Protein AF-A0A131YAH0-F1 (afdb_monomer)

Secondary structure (DSSP, 8-state):
-----------PPPPP-----------HHHHHHHHHHHHHHHHHH-GGGTTS-TT--HHHHHHHHHHHTTSEEEEEEE-TTS--EEEEEETT-BHHHHHHHHHHHHHHHHHHTT--PPP-HHHHHHHEEEEETTEE---TTSBTTTTT--TT-EEEEEEPPPP-

Mean predicted aligned error: 11.37 Å

Sequence (164 aa):
MAEDCEDVSSEVLQPVDLEEKTEKELSFHDAMAIADAKIHALISNDPLLSNLHPEVTVEELRSYLALEHGQAMSLRVLRADGDPYTVVVEQKATVLDLKKALQRHATLRMARKGVKRVVSWRYIWRTYWLSFEGQPLNQDRMLLRDAGIRNNSELCFIKRRRER

Foldseek 3Di:
DDDDDDDDDDDDDDDDPDPPPPPPPDDPVRVVVVVLVVQLCCLVVDPVNVPADSPHDPVVVVLVVCVVVVQKAWEWEQDPVRDTDTFIDGQQAFQLRVLVRVQVSVVVVCVVVVNPDDDPSVVQVVFWFKDFPNRTRPDRGHGCVNVVDGHHGYIYIDTDDDDD

Radius of gyration: 30.52 Å; Cα contacts (8 Å, |Δi|>4): 159; chains: 1; bounding box: 96×58×77 Å

pLDDT: mean 83.36, std 16.45, range [34.88, 96.12]

Structure (mmCIF, N/CA/C/O backbone):
data_AF-A0A131YAH0-F1
#
_entry.id   AF-A0A131YAH0-F1
#
loop_
_atom_site.group_PDB
_atom_site.id
_atom_site.type_symbol
_atom_site.label_atom_id
_atom_site.label_alt_id
_atom_site.label_comp_id
_atom_site.label_asym_id
_atom_site.label_entity_id
_atom_site.label_seq_id
_atom_site.pdbx_PDB_ins_code
_atom_site.Cartn_x
_atom_site.Cartn_y
_atom_site.Cartn_z
_atom_site.occupancy
_atom_site.B_iso_or_equiv
_atom_site.auth_seq_id
_atom_site.auth_comp_id
_atom_site.auth_asym_id
_atom_site.auth_atom_id
_atom_site.pdbx_PDB_model_num
ATOM 1 N N . MET A 1 1 ? 78.992 -43.430 -45.225 1.00 34.88 1 MET A N 1
ATOM 2 C CA . MET A 1 1 ? 79.497 -42.044 -45.196 1.00 34.88 1 MET A CA 1
ATOM 3 C C . MET A 1 1 ? 78.407 -41.183 -45.807 1.00 34.88 1 MET A C 1
ATOM 5 O O . MET A 1 1 ? 78.106 -41.412 -46.967 1.00 34.88 1 MET A O 1
ATOM 9 N N . ALA A 1 2 ? 77.646 -40.523 -44.924 1.00 39.81 2 ALA A N 1
ATOM 10 C CA . ALA A 1 2 ? 77.329 -39.082 -44.931 1.00 39.81 2 ALA A CA 1
ATOM 11 C C . ALA A 1 2 ? 76.269 -38.729 -45.995 1.00 39.81 2 ALA A C 1
ATOM 13 O O . ALA A 1 2 ? 76.521 -38.888 -47.181 1.00 39.81 2 ALA A O 1
ATOM 14 N N . GLU A 1 3 ? 74.996 -38.636 -45.596 1.00 39.94 3 GLU A N 1
ATOM 15 C CA . GLU A 1 3 ? 74.324 -37.398 -45.140 1.00 39.94 3 GLU A CA 1
ATOM 16 C C . GLU A 1 3 ? 74.192 -36.386 -46.279 1.00 39.94 3 GLU A C 1
ATOM 18 O O . GLU A 1 3 ? 75.195 -35.851 -46.718 1.00 39.94 3 GLU A O 1
ATOM 23 N N . ASP A 1 4 ? 72.956 -36.141 -46.719 1.00 41.84 4 ASP A N 1
ATOM 24 C CA . ASP A 1 4 ? 72.444 -34.774 -46.817 1.00 41.84 4 ASP A CA 1
ATOM 25 C C . ASP A 1 4 ? 70.913 -34.787 -46.690 1.00 41.84 4 ASP A C 1
ATOM 27 O O . ASP A 1 4 ? 70.192 -35.561 -47.326 1.00 41.84 4 ASP A O 1
ATOM 31 N N . CYS A 1 5 ? 70.481 -33.972 -45.737 1.00 43.62 5 CYS A N 1
ATOM 32 C CA . CYS A 1 5 ? 69.135 -33.697 -45.270 1.00 43.62 5 CYS A CA 1
ATOM 33 C C . CYS A 1 5 ? 68.713 -32.320 -45.824 1.00 43.62 5 CYS A C 1
ATOM 35 O O . CYS A 1 5 ? 69.563 -31.577 -46.303 1.00 43.62 5 CYS A O 1
ATOM 37 N N . GLU A 1 6 ? 67.431 -31.976 -45.650 1.00 44.22 6 GLU A N 1
ATOM 38 C CA . GLU A 1 6 ? 66.781 -30.679 -45.953 1.00 44.22 6 GLU A CA 1
ATOM 39 C C . GLU A 1 6 ? 66.321 -30.537 -47.425 1.00 44.22 6 GLU A C 1
ATOM 41 O O . GLU A 1 6 ? 67.022 -30.884 -48.364 1.00 44.22 6 GLU A O 1
ATOM 46 N N . ASP A 1 7 ? 65.080 -30.146 -47.725 1.00 42.03 7 ASP A N 1
ATOM 47 C CA . ASP A 1 7 ? 64.412 -28.964 -47.187 1.00 42.03 7 ASP A CA 1
ATOM 48 C C . ASP A 1 7 ? 62.886 -29.133 -47.029 1.00 42.03 7 ASP A C 1
ATOM 50 O O . ASP A 1 7 ? 62.195 -29.814 -47.793 1.00 42.03 7 ASP A O 1
ATOM 54 N N . VAL A 1 8 ? 62.390 -28.471 -45.990 1.00 47.69 8 VAL A N 1
ATOM 55 C CA . VAL A 1 8 ? 61.000 -28.316 -45.575 1.00 47.69 8 VAL A CA 1
ATOM 56 C C . VAL A 1 8 ? 60.349 -27.230 -46.426 1.00 47.69 8 VAL A C 1
ATOM 58 O O . VAL A 1 8 ? 60.884 -26.141 -46.592 1.00 47.69 8 VAL A O 1
ATOM 61 N N . SER A 1 9 ? 59.111 -27.444 -46.860 1.00 45.34 9 SER A N 1
ATOM 62 C CA . SER A 1 9 ? 58.203 -26.321 -47.101 1.00 45.34 9 SER A CA 1
ATOM 63 C C . SER A 1 9 ? 56.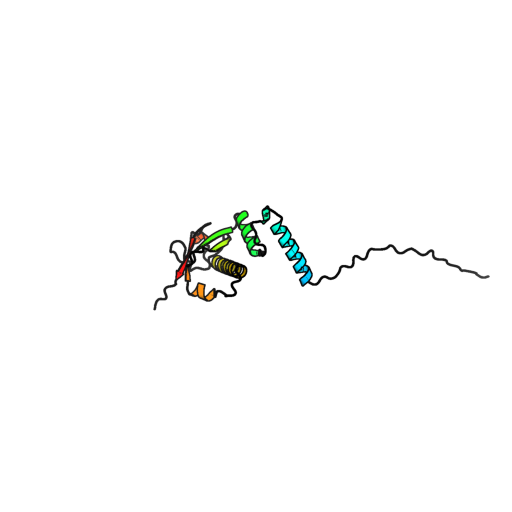801 -26.685 -46.640 1.00 45.34 9 SER A C 1
ATOM 65 O O . SER A 1 9 ? 56.031 -27.365 -47.308 1.00 45.34 9 SER A O 1
ATOM 67 N N . SER A 1 10 ? 56.554 -26.238 -45.412 1.00 45.19 10 SER A N 1
ATOM 68 C CA . SER A 1 10 ? 55.286 -26.143 -44.702 1.00 45.19 10 SER A CA 1
ATOM 69 C C . SER A 1 10 ? 54.233 -25.422 -45.547 1.00 45.19 10 SER A C 1
ATOM 71 O O . SER A 1 10 ? 54.328 -24.212 -45.758 1.00 45.19 10 SER A O 1
ATOM 73 N N . GLU A 1 11 ? 53.194 -26.138 -45.968 1.00 48.38 11 GLU A N 1
ATOM 74 C CA . GLU A 1 11 ? 51.996 -25.538 -46.551 1.00 48.38 11 GLU A CA 1
ATOM 75 C C . GLU A 1 11 ? 51.175 -24.866 -45.437 1.00 48.38 11 GLU A C 1
ATOM 77 O O . GLU A 1 11 ? 50.735 -25.490 -44.470 1.00 48.38 11 GLU A O 1
ATOM 82 N N . VAL A 1 12 ? 51.068 -23.545 -45.546 1.00 48.19 12 VAL A N 1
ATOM 83 C CA . VAL A 1 12 ? 50.480 -22.629 -44.568 1.00 48.19 12 VAL A CA 1
ATOM 84 C C . VAL A 1 12 ? 48.967 -22.855 -44.470 1.00 48.19 12 VAL A C 1
ATOM 86 O O . VAL A 1 12 ? 48.230 -22.634 -45.428 1.00 48.19 12 VAL A O 1
ATOM 89 N N . LEU A 1 13 ? 48.499 -23.256 -43.285 1.00 46.69 13 LEU A N 1
ATOM 90 C CA . LEU A 1 13 ? 47.082 -23.282 -42.915 1.00 46.69 13 LEU A CA 1
ATOM 91 C C . LEU A 1 13 ? 46.518 -21.852 -42.903 1.00 46.69 13 LEU A C 1
ATOM 93 O O . LEU A 1 13 ? 47.009 -20.988 -42.176 1.00 46.69 13 LEU A O 1
ATOM 97 N N . GLN A 1 14 ? 45.475 -21.613 -43.699 1.00 46.69 14 GLN A N 1
ATOM 98 C CA . GLN A 1 14 ? 44.718 -20.361 -43.689 1.00 46.69 14 GLN A CA 1
ATOM 99 C C . GLN A 1 14 ? 43.950 -20.207 -42.364 1.00 46.69 14 GLN A C 1
ATOM 101 O O . GLN A 1 14 ? 43.353 -21.181 -41.894 1.00 46.69 14 GLN A O 1
ATOM 106 N N . PRO A 1 15 ? 43.931 -19.008 -41.756 1.00 46.22 15 PRO A N 1
ATOM 107 C CA . PRO A 1 15 ? 43.164 -18.765 -40.547 1.00 46.22 15 PRO A CA 1
ATOM 108 C C . PRO A 1 15 ? 41.667 -18.728 -40.873 1.00 46.22 15 PRO A C 1
ATOM 110 O O . PRO A 1 15 ? 41.212 -17.996 -41.747 1.00 46.22 15 PRO A O 1
ATOM 113 N N . VAL A 1 16 ? 40.912 -19.549 -40.149 1.00 47.09 16 VAL A N 1
ATOM 114 C CA . VAL A 1 16 ? 39.454 -19.483 -40.040 1.00 47.09 16 VAL A CA 1
ATOM 115 C C . VAL A 1 16 ? 39.082 -18.175 -39.344 1.00 47.09 16 VAL A C 1
ATOM 117 O O . VAL A 1 16 ? 39.428 -17.984 -38.178 1.00 47.09 16 VAL A O 1
ATOM 120 N N . ASP A 1 17 ? 38.374 -17.296 -40.053 1.00 45.19 17 ASP A N 1
ATOM 121 C CA . ASP A 1 17 ? 37.756 -16.091 -39.499 1.00 45.19 17 ASP A CA 1
ATOM 122 C C . ASP A 1 17 ? 36.673 -16.489 -38.481 1.00 45.19 17 ASP A C 1
ATOM 124 O O . ASP A 1 17 ? 35.499 -16.677 -38.806 1.00 45.19 17 ASP A O 1
ATOM 128 N N . LEU A 1 18 ? 37.079 -16.663 -37.223 1.00 47.88 18 LEU A N 1
ATOM 129 C CA . LEU A 1 18 ? 36.168 -16.641 -36.089 1.00 47.88 18 LEU A CA 1
ATOM 130 C C . LEU A 1 18 ? 35.748 -15.189 -35.879 1.00 47.88 18 LEU A C 1
ATOM 132 O O . LEU A 1 18 ? 36.531 -14.369 -35.408 1.00 47.88 18 LEU A O 1
ATOM 136 N N . GLU A 1 19 ? 34.504 -14.890 -36.246 1.00 51.06 19 GLU A N 1
ATOM 137 C CA . GLU A 1 19 ? 33.812 -13.658 -35.886 1.00 51.06 19 GLU A CA 1
ATOM 138 C C . GLU A 1 19 ? 33.937 -13.413 -34.372 1.00 51.06 19 GLU A C 1
ATOM 140 O O . GLU A 1 19 ? 33.171 -13.948 -33.565 1.00 51.06 19 GLU A O 1
ATOM 145 N N . GLU A 1 20 ? 34.894 -12.576 -33.970 1.00 49.53 20 GLU A N 1
ATOM 146 C CA . GLU A 1 20 ? 34.893 -11.950 -32.655 1.00 49.53 20 GLU A CA 1
ATOM 147 C C . GLU A 1 20 ? 33.681 -11.016 -32.599 1.00 49.53 20 GLU A C 1
ATOM 149 O O . GLU A 1 20 ? 33.729 -9.831 -32.942 1.00 49.53 20 GLU A O 1
ATOM 154 N N . LYS A 1 21 ? 32.547 -11.564 -32.149 1.00 51.56 21 LYS A N 1
ATOM 155 C CA . LYS A 1 21 ? 31.494 -10.773 -31.519 1.00 51.56 21 LYS A CA 1
ATOM 156 C C . LYS A 1 21 ? 32.140 -10.061 -30.341 1.00 51.56 21 LYS A C 1
ATOM 158 O O . LYS A 1 21 ? 32.238 -10.605 -29.248 1.00 51.56 21 LYS A O 1
ATOM 163 N N . THR A 1 22 ? 32.598 -8.843 -30.591 1.00 48.34 22 THR A N 1
ATOM 164 C CA . THR A 1 22 ? 32.994 -7.911 -29.547 1.00 48.34 22 THR A CA 1
ATOM 165 C C . THR A 1 22 ? 31.780 -7.705 -28.647 1.00 48.34 22 THR A C 1
ATOM 167 O O . THR A 1 22 ? 30.833 -6.989 -28.982 1.00 48.34 22 THR A O 1
ATOM 170 N N . GLU A 1 23 ? 31.767 -8.402 -27.513 1.00 61.81 23 GLU A N 1
ATOM 171 C CA . GLU A 1 23 ? 30.882 -8.108 -26.398 1.00 61.81 23 GLU A CA 1
ATOM 172 C C . GLU A 1 23 ? 31.258 -6.703 -25.928 1.00 61.81 23 GLU A C 1
ATOM 174 O O . GLU A 1 23 ? 32.154 -6.514 -25.112 1.00 61.81 23 GLU A O 1
ATOM 179 N N . LYS A 1 24 ? 30.651 -5.677 -26.536 1.00 67.75 24 LYS A N 1
ATOM 180 C CA . LYS A 1 24 ? 30.774 -4.306 -26.047 1.00 67.75 24 LYS A CA 1
ATOM 181 C C . LYS A 1 24 ? 30.296 -4.325 -24.607 1.00 67.75 24 LYS A C 1
ATOM 183 O O . LYS A 1 24 ? 29.098 -4.464 -24.379 1.00 67.75 24 LYS A O 1
ATOM 188 N N . GLU A 1 25 ? 31.221 -4.184 -23.665 1.00 76.19 25 GLU A N 1
ATOM 189 C CA . GLU A 1 25 ? 30.895 -3.952 -22.266 1.00 76.19 25 GLU A CA 1
ATOM 190 C C . GLU A 1 25 ? 30.077 -2.661 -22.187 1.00 76.19 25 GLU A C 1
ATOM 192 O O . GLU A 1 25 ? 30.566 -1.542 -22.343 1.00 76.19 25 GLU A O 1
ATOM 197 N N . LEU A 1 26 ? 28.773 -2.844 -22.048 1.00 78.56 26 LEU A N 1
ATOM 198 C CA . LEU A 1 26 ? 27.798 -1.788 -21.907 1.00 78.56 26 LEU A CA 1
ATOM 199 C C . LEU A 1 26 ? 27.798 -1.316 -20.453 1.00 78.56 26 LEU A C 1
ATOM 201 O O . LEU A 1 26 ? 27.798 -2.122 -19.522 1.00 78.56 26 LEU A O 1
ATOM 205 N N . SER A 1 27 ? 27.782 0.004 -20.258 1.00 91.88 27 SER A N 1
ATOM 206 C CA . SER A 1 27 ? 27.645 0.595 -18.927 1.00 91.88 27 SER A CA 1
ATOM 207 C C . SER A 1 27 ? 26.348 0.118 -18.273 1.00 91.88 27 SER A C 1
ATOM 209 O O . SER A 1 27 ? 25.320 -0.011 -18.939 1.00 91.88 27 SER A O 1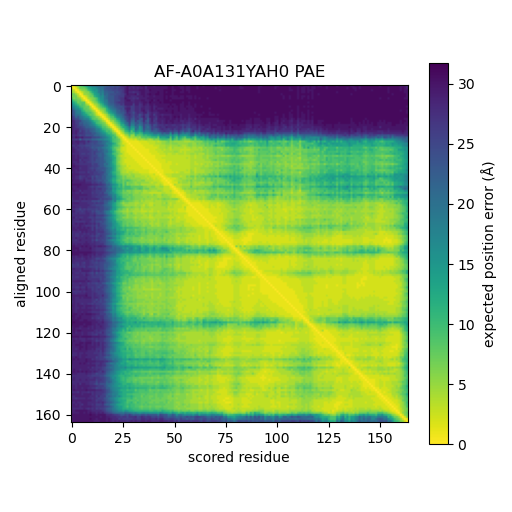
ATOM 211 N N . PHE A 1 28 ? 26.363 -0.091 -16.953 1.00 91.75 28 PHE A N 1
ATOM 212 C CA . PHE A 1 28 ? 25.170 -0.484 -16.197 1.00 91.75 28 PHE A CA 1
ATOM 213 C C . PHE A 1 28 ? 23.991 0.474 -16.427 1.00 91.75 28 PHE A C 1
ATOM 215 O O . PHE A 1 28 ? 22.848 0.032 -16.520 1.00 91.75 28 PHE A O 1
ATOM 222 N N . HIS A 1 29 ? 24.263 1.778 -16.551 1.00 92.69 29 HIS A N 1
ATOM 223 C CA . HIS A 1 29 ? 23.226 2.775 -16.818 1.00 92.69 29 HIS A CA 1
ATOM 224 C C . HIS A 1 29 ? 22.572 2.569 -18.188 1.00 92.69 29 HIS A C 1
ATOM 226 O O . HIS A 1 29 ? 21.347 2.550 -18.281 1.00 92.69 29 HIS A O 1
ATOM 232 N N . ASP A 1 30 ? 23.380 2.342 -19.223 1.00 92.50 30 ASP A N 1
ATOM 233 C CA . ASP A 1 30 ? 22.893 2.117 -20.585 1.00 92.50 30 ASP A CA 1
ATOM 234 C C . ASP A 1 30 ? 22.141 0.786 -20.681 1.00 92.50 30 ASP A C 1
ATOM 236 O O . ASP A 1 30 ? 21.077 0.707 -21.293 1.00 92.50 30 ASP A O 1
ATOM 240 N N . ALA A 1 31 ? 22.646 -0.254 -20.009 1.00 92.31 31 ALA A N 1
ATOM 241 C CA . ALA A 1 31 ? 21.970 -1.541 -19.901 1.00 92.31 31 ALA A CA 1
ATOM 242 C C . ALA A 1 31 ? 20.592 -1.405 -19.231 1.00 92.31 31 ALA A C 1
ATOM 244 O O . ALA A 1 31 ? 19.615 -1.971 -19.726 1.00 92.31 31 ALA A O 1
ATOM 245 N N . MET A 1 32 ? 20.496 -0.625 -18.147 1.00 92.06 32 MET A N 1
ATOM 246 C CA . MET A 1 32 ? 19.229 -0.373 -17.458 1.00 92.06 32 MET A CA 1
ATOM 247 C C . MET A 1 32 ? 18.268 0.438 -18.328 1.00 92.06 32 MET A C 1
ATOM 249 O O . MET A 1 32 ? 17.113 0.058 -18.462 1.00 92.06 32 MET A O 1
ATOM 253 N N . ALA A 1 33 ? 18.753 1.483 -19.003 1.00 92.19 33 ALA A N 1
ATOM 254 C CA . ALA A 1 33 ? 17.934 2.285 -19.908 1.00 92.19 33 ALA A CA 1
ATOM 255 C C . ALA A 1 33 ? 17.351 1.445 -21.059 1.00 92.19 33 ALA A C 1
ATOM 257 O O . ALA A 1 33 ? 16.179 1.592 -21.409 1.00 92.19 33 ALA A O 1
ATOM 258 N N . ILE A 1 34 ? 18.139 0.521 -21.623 1.00 93.50 34 ILE A N 1
ATOM 259 C CA . ILE A 1 34 ? 17.665 -0.424 -22.644 1.00 93.50 34 ILE A CA 1
ATOM 260 C C . ILE A 1 34 ? 16.621 -1.385 -22.058 1.00 93.50 34 ILE A C 1
ATOM 262 O O . ILE A 1 34 ? 15.618 -1.672 -22.715 1.00 93.50 34 ILE A O 1
ATOM 266 N N . ALA A 1 35 ? 16.850 -1.906 -20.850 1.00 91.31 35 ALA A N 1
ATOM 267 C CA . ALA A 1 35 ? 15.916 -2.808 -20.183 1.00 91.31 35 ALA A CA 1
ATOM 268 C C . ALA A 1 35 ? 14.579 -2.115 -19.885 1.00 91.31 35 ALA A C 1
ATOM 270 O O . ALA A 1 35 ? 13.532 -2.635 -20.270 1.00 91.31 35 ALA A O 1
ATOM 271 N N . ASP A 1 36 ? 14.618 -0.921 -19.296 1.00 90.31 36 ASP A N 1
ATOM 272 C CA . ASP A 1 36 ? 13.440 -0.111 -18.986 1.00 90.31 36 ASP A CA 1
ATOM 273 C C . ASP A 1 36 ? 12.660 0.222 -20.260 1.00 90.31 36 ASP A C 1
ATOM 275 O O . ASP A 1 36 ? 11.450 0.005 -20.321 1.00 90.31 36 ASP A O 1
ATOM 279 N N . ALA A 1 37 ? 13.344 0.638 -21.331 1.00 90.75 37 ALA A N 1
ATOM 280 C CA . ALA A 1 37 ? 12.702 0.905 -22.617 1.00 90.75 37 ALA A CA 1
ATOM 281 C C . ALA A 1 37 ? 11.977 -0.333 -23.176 1.00 90.75 37 ALA A C 1
ATOM 283 O O . ALA A 1 37 ? 10.846 -0.230 -23.657 1.00 90.75 37 ALA A O 1
ATOM 284 N N . LYS A 1 38 ? 12.593 -1.520 -23.082 1.00 91.44 38 LYS A N 1
ATOM 285 C CA . LYS A 1 38 ? 11.967 -2.781 -23.512 1.00 91.44 38 LYS A CA 1
ATOM 286 C C . LYS A 1 38 ? 10.770 -3.157 -22.639 1.00 91.44 38 LYS A C 1
ATOM 288 O O . LYS A 1 38 ? 9.744 -3.559 -23.180 1.00 91.44 38 LYS A O 1
ATOM 293 N N . ILE A 1 39 ? 10.873 -3.012 -21.318 1.00 90.06 39 ILE A N 1
ATOM 294 C CA . ILE A 1 39 ? 9.772 -3.293 -20.384 1.00 90.06 39 ILE A CA 1
ATOM 295 C C . ILE A 1 39 ? 8.591 -2.359 -20.662 1.00 90.06 39 ILE A C 1
ATOM 297 O O . ILE A 1 39 ? 7.458 -2.820 -20.791 1.00 90.06 39 ILE A O 1
ATOM 301 N N . HIS A 1 40 ? 8.851 -1.064 -20.839 1.00 88.25 40 HIS A N 1
ATOM 302 C CA . HIS A 1 40 ? 7.824 -0.080 -21.175 1.00 88.25 40 HIS A CA 1
ATOM 303 C C . HIS A 1 40 ? 7.135 -0.401 -22.507 1.00 88.25 40 HIS A C 1
ATOM 305 O O . HIS A 1 40 ? 5.910 -0.292 -22.609 1.00 88.25 40 HIS A O 1
ATOM 311 N N . ALA A 1 41 ? 7.900 -0.834 -23.515 1.00 90.50 41 ALA A N 1
ATOM 312 C CA . ALA A 1 41 ? 7.346 -1.264 -24.793 1.00 90.50 41 ALA A CA 1
ATOM 313 C C . ALA A 1 41 ? 6.447 -2.503 -24.642 1.00 90.50 41 ALA A C 1
ATOM 315 O O . ALA A 1 41 ? 5.370 -2.539 -25.229 1.00 90.50 41 ALA A O 1
ATOM 316 N N . LEU A 1 42 ? 6.840 -3.493 -23.833 1.00 90.12 42 LEU A N 1
ATOM 317 C CA . LEU A 1 42 ? 6.014 -4.677 -23.567 1.00 90.12 42 LEU A CA 1
ATOM 318 C C . LEU A 1 42 ? 4.697 -4.312 -22.870 1.00 90.12 42 LEU A C 1
ATOM 320 O O . LEU A 1 42 ? 3.639 -4.734 -23.327 1.00 90.12 42 LEU A O 1
ATOM 324 N N . ILE A 1 43 ? 4.749 -3.486 -21.818 1.00 88.75 43 ILE A N 1
ATOM 325 C CA . ILE A 1 43 ? 3.554 -3.054 -21.071 1.00 88.75 43 ILE A CA 1
ATOM 326 C C . ILE A 1 43 ? 2.593 -2.259 -21.969 1.00 88.75 43 ILE A C 1
ATOM 328 O O . ILE A 1 43 ? 1.381 -2.415 -21.860 1.00 88.75 43 ILE A O 1
ATOM 332 N N . SER A 1 44 ? 3.124 -1.418 -22.862 1.00 87.00 44 SER A N 1
ATOM 333 C CA . SER A 1 44 ? 2.305 -0.551 -23.721 1.00 87.00 44 SER A CA 1
ATOM 334 C C . SER A 1 44 ? 1.700 -1.279 -24.925 1.00 87.00 44 SER A C 1
ATOM 336 O O . SER A 1 44 ? 0.625 -0.900 -25.384 1.00 87.00 44 SER A O 1
ATOM 338 N N . ASN A 1 45 ? 2.389 -2.292 -25.460 1.00 89.19 45 ASN A N 1
ATOM 339 C CA . ASN A 1 45 ? 1.974 -2.981 -26.683 1.00 89.19 45 ASN A CA 1
ATOM 340 C C . ASN A 1 45 ? 1.090 -4.209 -26.426 1.00 89.19 45 ASN A C 1
ATOM 342 O O . ASN A 1 45 ? 0.321 -4.582 -27.310 1.00 89.19 45 ASN A O 1
ATOM 346 N N . ASP A 1 46 ? 1.204 -4.858 -25.264 1.00 91.50 46 ASP A N 1
ATOM 347 C CA . ASP A 1 46 ? 0.418 -6.049 -24.937 1.00 91.50 46 ASP A CA 1
ATOM 348 C C . ASP A 1 46 ? -0.946 -5.665 -24.321 1.00 91.50 46 ASP A C 1
ATOM 350 O O . ASP A 1 46 ? -0.988 -5.102 -23.220 1.00 91.50 46 ASP A O 1
ATOM 354 N N . PRO A 1 47 ? -2.084 -6.004 -24.966 1.00 88.81 47 PRO A N 1
ATOM 355 C CA . PRO A 1 47 ? -3.415 -5.739 -24.420 1.00 88.81 47 PRO A CA 1
ATOM 356 C C . PRO A 1 47 ? -3.641 -6.332 -23.024 1.00 88.81 47 PRO A C 1
ATOM 358 O O . PRO A 1 47 ? -4.388 -5.754 -22.230 1.00 88.81 47 PRO A O 1
ATOM 361 N N . LEU A 1 48 ? -2.990 -7.456 -22.701 1.00 86.94 48 LEU A N 1
ATOM 362 C CA . LEU A 1 48 ? -3.116 -8.133 -21.408 1.00 86.94 48 LEU A CA 1
ATOM 363 C C . LEU A 1 48 ? -2.399 -7.379 -20.280 1.00 86.94 48 LEU A C 1
ATOM 365 O O . LEU A 1 48 ? -2.775 -7.516 -19.116 1.00 86.94 48 LEU A O 1
ATOM 369 N N . LEU A 1 49 ? -1.396 -6.561 -20.610 1.00 85.00 49 LEU A N 1
ATOM 370 C CA . LEU A 1 49 ? -0.599 -5.798 -19.644 1.00 85.00 49 LEU A CA 1
ATOM 371 C C . LEU A 1 49 ? -1.059 -4.342 -19.489 1.00 85.00 49 LEU A C 1
ATOM 373 O O . LEU A 1 49 ? -0.527 -3.623 -18.646 1.00 85.00 49 LEU A O 1
ATOM 377 N N . SER A 1 50 ? -2.093 -3.927 -20.224 1.00 80.38 50 SER A N 1
ATOM 378 C CA . SER A 1 50 ? -2.638 -2.559 -20.218 1.00 80.38 50 SER A CA 1
ATOM 379 C C . SER A 1 50 ? -3.085 -2.036 -18.841 1.00 80.38 50 SER A C 1
ATOM 381 O O . SER A 1 50 ? -3.165 -0.826 -18.632 1.00 80.38 50 SER A O 1
ATOM 383 N N . ASN A 1 51 ? -3.347 -2.927 -17.879 1.00 80.88 51 ASN A N 1
ATOM 384 C CA . ASN A 1 51 ? -3.738 -2.567 -16.511 1.00 80.88 51 ASN A CA 1
ATOM 385 C C . ASN A 1 51 ? -2.549 -2.229 -15.589 1.00 80.88 51 ASN A C 1
ATOM 387 O O . ASN A 1 51 ? -2.756 -1.826 -14.442 1.00 80.88 51 ASN A O 1
ATOM 391 N N . LEU A 1 52 ? -1.309 -2.412 -16.051 1.00 85.19 52 LEU A N 1
ATOM 392 C CA . LEU A 1 52 ? -0.108 -2.144 -15.268 1.00 85.19 52 LEU A CA 1
ATOM 393 C C . LEU A 1 52 ? 0.367 -0.705 -15.463 1.00 85.19 52 LEU A C 1
ATOM 395 O O . LEU A 1 52 ? 0.384 -0.162 -16.563 1.00 85.19 52 LEU A O 1
ATOM 399 N N . HIS A 1 53 ? 0.803 -0.085 -14.370 1.00 84.38 53 HIS A N 1
ATOM 400 C CA . HIS A 1 53 ? 1.465 1.212 -14.445 1.00 84.38 53 HIS A CA 1
ATOM 401 C C . HIS A 1 53 ? 2.822 1.070 -15.172 1.00 84.38 53 HIS A C 1
ATOM 403 O O . HIS A 1 53 ? 3.506 0.078 -14.930 1.00 84.38 53 HIS A O 1
ATOM 409 N N . PRO A 1 54 ? 3.270 2.048 -15.986 1.00 80.75 54 PRO A N 1
ATOM 410 C CA . PRO A 1 54 ? 4.571 1.974 -16.665 1.00 80.75 54 PRO A CA 1
ATOM 411 C C . PRO A 1 54 ? 5.735 1.754 -15.689 1.00 80.75 54 PRO A C 1
ATOM 413 O O . PRO A 1 54 ? 6.569 0.881 -15.876 1.00 80.75 54 PRO A O 1
ATOM 416 N N . GLU A 1 55 ? 5.715 2.479 -14.571 1.00 82.19 55 GLU A N 1
ATOM 417 C CA . GLU A 1 55 ? 6.632 2.287 -13.440 1.00 82.19 55 GLU A CA 1
ATOM 418 C C . GLU A 1 55 ? 6.033 1.313 -12.408 1.00 82.19 55 GLU A C 1
ATOM 420 O O . GLU A 1 55 ? 5.747 1.691 -11.262 1.00 82.19 55 GLU A O 1
ATOM 425 N N . VAL A 1 56 ? 5.706 0.087 -12.824 1.00 85.19 56 VAL A N 1
ATOM 426 C CA . VAL A 1 56 ? 5.208 -0.943 -11.901 1.00 85.19 56 VAL A CA 1
ATOM 427 C C . VAL A 1 56 ? 6.357 -1.505 -11.069 1.00 85.19 56 VAL A C 1
ATOM 429 O O . VAL A 1 56 ? 7.450 -1.770 -11.563 1.00 85.19 56 VAL A O 1
ATOM 432 N N . THR A 1 57 ? 6.111 -1.706 -9.778 1.00 88.31 57 THR A N 1
ATOM 433 C CA . THR A 1 57 ? 7.093 -2.339 -8.892 1.00 88.31 57 THR A CA 1
ATOM 434 C C . THR A 1 57 ? 6.899 -3.855 -8.845 1.00 88.31 57 THR A C 1
ATOM 436 O O . THR A 1 57 ? 5.783 -4.364 -8.960 1.00 88.31 57 THR A O 1
ATOM 439 N N . VAL A 1 58 ? 7.978 -4.605 -8.596 1.00 89.94 58 VAL A N 1
ATOM 440 C CA . VAL A 1 58 ? 7.913 -6.073 -8.431 1.00 89.94 58 VAL A CA 1
ATOM 441 C C . VAL A 1 58 ? 6.963 -6.472 -7.294 1.00 89.94 58 VAL A C 1
ATOM 443 O O . VAL A 1 58 ? 6.294 -7.501 -7.366 1.00 89.94 58 VAL A O 1
ATOM 446 N N . GLU A 1 59 ? 6.870 -5.656 -6.244 1.00 87.38 59 GLU A N 1
ATOM 447 C CA . GLU A 1 59 ? 5.954 -5.894 -5.126 1.00 87.38 59 GLU A CA 1
ATOM 448 C C . GLU A 1 59 ? 4.479 -5.757 -5.528 1.00 87.38 59 GLU A C 1
ATOM 450 O O . GLU A 1 59 ? 3.656 -6.573 -5.110 1.00 87.38 59 GLU A O 1
ATOM 455 N N . GLU A 1 60 ? 4.132 -4.769 -6.357 1.00 87.62 60 GLU A N 1
ATOM 456 C CA . GLU A 1 60 ? 2.774 -4.640 -6.896 1.00 87.62 60 GLU A CA 1
ATOM 457 C C . GLU A 1 60 ? 2.431 -5.796 -7.825 1.00 87.62 60 GLU A C 1
ATOM 459 O O . GLU A 1 60 ? 1.358 -6.370 -7.679 1.00 87.62 60 GLU A O 1
ATOM 464 N N . LEU A 1 61 ? 3.350 -6.196 -8.710 1.00 89.81 61 LEU A N 1
ATOM 465 C CA . LEU A 1 61 ? 3.146 -7.360 -9.578 1.00 89.81 61 LEU A CA 1
ATOM 466 C C . LEU A 1 61 ? 2.878 -8.626 -8.766 1.00 89.81 61 LEU A C 1
ATOM 468 O O . LEU A 1 61 ? 1.913 -9.338 -9.033 1.00 89.81 61 LEU A O 1
ATOM 472 N N . ARG A 1 62 ? 3.681 -8.878 -7.726 1.00 90.94 62 ARG A N 1
ATOM 473 C CA . ARG A 1 62 ? 3.449 -9.995 -6.797 1.00 90.94 62 ARG A CA 1
ATOM 474 C C . ARG A 1 62 ? 2.087 -9.894 -6.116 1.00 90.94 62 ARG A C 1
ATOM 476 O O . ARG A 1 62 ? 1.416 -10.907 -5.957 1.00 90.94 62 ARG A O 1
ATOM 483 N N . SER A 1 63 ? 1.671 -8.687 -5.743 1.00 88.38 63 SER A N 1
ATOM 484 C CA . SER A 1 63 ? 0.371 -8.449 -5.110 1.00 88.38 63 SER A CA 1
ATOM 485 C C . SER A 1 63 ? -0.794 -8.703 -6.073 1.00 88.38 63 SER A C 1
ATOM 487 O O . SER A 1 63 ? -1.783 -9.311 -5.670 1.00 88.38 63 SER A O 1
ATOM 489 N N . TYR A 1 64 ? -0.677 -8.291 -7.339 1.00 87.94 64 TYR A N 1
ATOM 490 C CA . TYR A 1 64 ? -1.676 -8.564 -8.375 1.00 87.94 64 TYR A CA 1
ATOM 491 C C . TYR A 1 64 ? -1.768 -10.054 -8.689 1.00 87.94 64 TYR A C 1
ATOM 493 O O . TYR A 1 64 ? -2.859 -10.610 -8.652 1.00 87.94 64 TYR A O 1
ATOM 501 N N . LEU A 1 65 ? -0.635 -10.733 -8.879 1.00 91.25 65 LEU A N 1
ATOM 502 C CA . LEU A 1 65 ? -0.614 -12.187 -9.058 1.00 91.25 65 LEU A CA 1
ATOM 503 C C . LEU A 1 65 ? -1.269 -12.907 -7.874 1.00 91.25 65 LEU A C 1
ATOM 505 O O . LEU A 1 65 ? -2.083 -13.806 -8.063 1.00 91.25 65 LEU A O 1
ATOM 509 N N . ALA A 1 66 ? -0.971 -12.486 -6.644 1.00 90.38 66 ALA A N 1
ATOM 510 C CA . ALA A 1 66 ? -1.591 -13.063 -5.457 1.00 90.38 66 ALA A CA 1
ATOM 511 C C . ALA A 1 66 ? -3.111 -12.821 -5.398 1.00 90.38 66 ALA A C 1
ATOM 513 O O . ALA A 1 66 ? -3.829 -13.656 -4.845 1.00 90.38 66 ALA A O 1
ATOM 514 N N . LEU A 1 67 ? -3.624 -11.715 -5.951 1.00 90.19 67 LEU A N 1
ATOM 515 C CA . LEU A 1 67 ? -5.068 -11.494 -6.080 1.00 90.19 67 LEU A CA 1
ATOM 516 C C . LEU A 1 67 ? -5.694 -12.458 -7.085 1.00 90.19 67 LEU A C 1
ATOM 518 O O . LEU A 1 67 ? -6.679 -13.107 -6.740 1.00 90.19 67 LEU A O 1
ATOM 522 N N . GLU A 1 68 ? -5.099 -12.598 -8.270 1.00 88.62 68 GLU A N 1
ATOM 523 C CA . GLU A 1 68 ? -5.584 -13.509 -9.318 1.00 88.62 68 GLU A CA 1
ATOM 524 C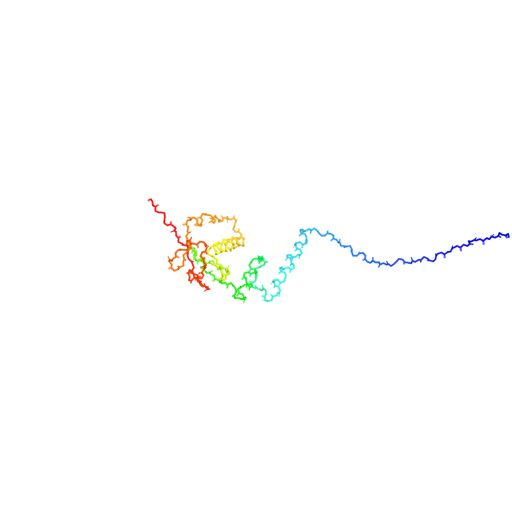 C . GLU A 1 68 ? -5.571 -14.973 -8.854 1.00 88.62 68 GLU A C 1
ATOM 526 O O . GLU A 1 68 ? -6.505 -15.731 -9.101 1.00 88.62 68 GLU A O 1
ATOM 531 N N . HIS A 1 69 ? -4.550 -15.367 -8.088 1.00 91.50 69 HIS A N 1
ATOM 532 C CA . HIS A 1 69 ? -4.473 -16.695 -7.474 1.00 91.50 69 HIS A CA 1
ATOM 533 C C . HIS A 1 69 ? -5.390 -16.874 -6.254 1.00 91.50 69 HIS A C 1
ATOM 535 O O . HIS A 1 69 ? -5.402 -17.949 -5.652 1.00 91.50 69 HIS A O 1
ATOM 541 N N . GLY A 1 70 ? -6.130 -15.841 -5.842 1.00 89.31 70 GLY A N 1
ATOM 542 C CA . GLY A 1 70 ? -6.993 -15.899 -4.667 1.00 89.31 70 GLY A CA 1
ATOM 543 C C . GLY A 1 70 ? -6.217 -16.143 -3.371 1.00 89.31 70 GLY A C 1
ATOM 544 O O . GLY A 1 70 ? -6.730 -16.790 -2.463 1.00 89.31 70 GLY A O 1
ATOM 545 N N . GLN A 1 71 ? -4.978 -15.659 -3.281 1.00 92.00 71 GLN A N 1
ATOM 546 C CA . GLN A 1 71 ? -4.113 -15.716 -2.095 1.00 92.00 71 GLN A CA 1
ATOM 547 C C . GLN A 1 71 ? -4.060 -14.377 -1.348 1.00 92.00 71 GLN A C 1
ATOM 549 O O . GLN A 1 71 ? -3.719 -14.334 -0.163 1.00 92.00 71 GLN A O 1
ATOM 554 N N . ALA A 1 72 ? -4.433 -13.287 -2.016 1.00 93.94 72 ALA A N 1
ATOM 555 C CA . ALA A 1 72 ? -4.557 -11.954 -1.449 1.00 93.94 72 ALA A CA 1
ATOM 556 C C . ALA A 1 72 ? -6.022 -11.501 -1.364 1.00 93.94 72 ALA A C 1
ATOM 558 O O . ALA A 1 72 ? -6.938 -12.135 -1.887 1.00 93.94 72 ALA A O 1
ATOM 559 N N . MET A 1 73 ? -6.240 -10.400 -0.658 1.00 93.62 73 MET A N 1
ATOM 560 C CA . MET A 1 73 ? -7.501 -9.682 -0.575 1.00 93.62 73 MET A CA 1
ATOM 561 C C . MET A 1 73 ? -7.248 -8.179 -0.689 1.00 93.62 73 MET A C 1
ATOM 563 O O . MET A 1 73 ? -6.211 -7.669 -0.260 1.00 93.62 73 MET A O 1
ATOM 567 N N . SER A 1 74 ? -8.206 -7.478 -1.283 1.00 94.06 74 SER A N 1
ATOM 568 C CA . SER A 1 74 ? -8.195 -6.030 -1.438 1.00 94.06 74 SER A CA 1
ATOM 569 C C . SER A 1 74 ? -8.964 -5.387 -0.291 1.00 94.06 74 SER A C 1
ATOM 571 O O . SER A 1 74 ? -10.044 -5.846 0.069 1.00 94.06 74 SER A O 1
ATOM 573 N N . LEU A 1 75 ? -8.423 -4.329 0.297 1.00 94.94 75 LEU A N 1
ATOM 574 C CA . LEU A 1 75 ? -9.039 -3.585 1.391 1.00 94.94 75 LEU A CA 1
ATOM 575 C C . LEU A 1 75 ? -9.149 -2.114 1.014 1.00 94.94 75 LEU A C 1
ATOM 577 O O . LEU A 1 75 ? -8.210 -1.538 0.461 1.00 94.94 75 LEU A O 1
ATOM 581 N N . ARG A 1 76 ? -10.280 -1.489 1.349 1.00 95.44 76 ARG A N 1
ATOM 582 C CA . ARG A 1 76 ? -10.482 -0.050 1.150 1.00 95.44 76 ARG A CA 1
ATOM 583 C C . ARG A 1 76 ? -10.202 0.684 2.448 1.00 95.44 76 ARG A C 1
ATOM 585 O O . ARG A 1 76 ? -10.872 0.454 3.445 1.00 95.44 76 ARG A O 1
ATOM 592 N N . VAL A 1 77 ? -9.237 1.593 2.442 1.00 95.12 77 VAL A N 1
ATOM 593 C CA . VAL A 1 77 ? -8.920 2.433 3.599 1.00 95.12 77 VAL A CA 1
ATOM 594 C C . VAL A 1 77 ? -9.364 3.862 3.319 1.00 95.12 77 VAL A C 1
ATOM 596 O O . VAL A 1 77 ? -8.756 4.568 2.513 1.00 95.12 77 VAL A O 1
ATOM 599 N N . LEU A 1 78 ? -10.428 4.287 3.994 1.00 92.94 78 LEU A N 1
ATOM 600 C CA . LEU A 1 78 ? -11.026 5.610 3.876 1.00 92.94 78 LEU A CA 1
ATOM 601 C C . LEU A 1 78 ? -10.127 6.670 4.526 1.00 92.94 78 LEU A C 1
ATOM 603 O O . LEU A 1 78 ? -9.771 6.584 5.707 1.00 92.94 78 LEU A O 1
ATOM 607 N N . ARG A 1 79 ? -9.780 7.700 3.751 1.00 87.94 79 ARG A N 1
ATOM 608 C CA . ARG A 1 79 ? -9.119 8.916 4.242 1.00 87.94 79 ARG A CA 1
ATOM 609 C C . ARG A 1 79 ? -10.141 9.977 4.621 1.00 87.94 79 ARG A C 1
ATOM 611 O O . ARG A 1 79 ? -11.259 9.984 4.122 1.00 87.94 79 ARG A O 1
ATOM 618 N N . ALA A 1 80 ? -9.688 10.949 5.411 1.00 80.56 80 ALA A N 1
ATOM 619 C CA . ALA A 1 80 ? -10.453 12.160 5.701 1.00 80.56 80 ALA A CA 1
ATOM 620 C C . ALA A 1 80 ? -10.800 12.974 4.438 1.00 80.56 80 ALA A C 1
ATOM 622 O O . ALA A 1 80 ? -11.822 13.646 4.414 1.00 80.56 80 ALA A O 1
ATOM 623 N N . ASP A 1 81 ? -9.977 12.881 3.388 1.00 80.94 81 ASP A N 1
ATOM 624 C CA . ASP A 1 81 ? -10.153 13.637 2.140 1.00 80.94 81 ASP A CA 1
ATOM 625 C C . ASP A 1 81 ? -11.173 13.000 1.172 1.00 80.94 81 ASP A C 1
ATOM 627 O O . ASP A 1 81 ? -11.364 13.501 0.069 1.00 80.94 81 ASP A O 1
ATOM 631 N N . GLY A 1 82 ? -11.783 11.863 1.533 1.00 81.50 82 GLY A N 1
ATOM 632 C CA . GLY A 1 82 ? -12.763 11.153 0.697 1.00 81.50 82 GLY A CA 1
ATOM 633 C C . GLY A 1 82 ? -12.178 10.261 -0.407 1.00 81.50 82 GLY A C 1
ATOM 634 O O . GLY A 1 82 ? -12.912 9.473 -0.989 1.00 81.50 82 GLY A O 1
ATOM 635 N N . ASP A 1 83 ? -10.868 10.323 -0.668 1.00 87.62 83 ASP A N 1
ATOM 636 C CA . ASP A 1 83 ? -10.160 9.446 -1.618 1.00 87.62 83 ASP A CA 1
ATOM 637 C C . ASP A 1 83 ? -9.662 8.167 -0.909 1.00 87.62 83 ASP A C 1
ATOM 639 O O . ASP A 1 83 ? -8.737 8.252 -0.092 1.00 87.62 83 ASP A O 1
ATOM 643 N N . PRO A 1 84 ? -10.254 6.98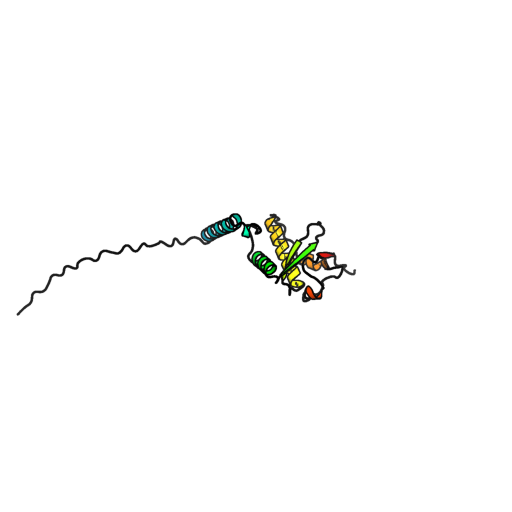2 -1.149 1.00 91.62 84 PRO A N 1
ATOM 644 C CA . PRO A 1 84 ? -9.849 5.756 -0.473 1.00 91.62 84 PRO A CA 1
ATOM 645 C C . PRO A 1 84 ? -8.543 5.185 -1.039 1.00 91.62 84 PRO A C 1
ATOM 647 O O . PRO A 1 84 ? -8.271 5.243 -2.238 1.00 91.62 84 PRO A O 1
ATOM 650 N N . TYR A 1 85 ? -7.742 4.558 -0.178 1.00 92.94 85 TYR A N 1
ATOM 651 C CA . TYR A 1 85 ? -6.645 3.700 -0.622 1.00 92.94 85 TYR A CA 1
ATOM 652 C C . TYR A 1 85 ? -7.139 2.270 -0.817 1.00 92.94 85 TYR A C 1
ATOM 654 O O . TYR A 1 85 ? -7.691 1.683 0.112 1.00 92.94 85 TYR A O 1
ATOM 662 N N . THR A 1 86 ? -6.880 1.696 -1.988 1.00 93.25 86 THR A N 1
ATOM 663 C CA . THR A 1 86 ? -7.130 0.278 -2.266 1.00 93.25 86 THR A CA 1
ATOM 664 C C . THR A 1 86 ? -5.833 -0.486 -2.041 1.00 93.25 86 THR A C 1
ATOM 666 O O . THR A 1 86 ? -4.923 -0.438 -2.868 1.00 93.25 86 THR A O 1
ATOM 669 N N . VAL A 1 87 ? -5.717 -1.135 -0.885 1.00 93.75 87 VAL A N 1
ATOM 670 C CA . VAL A 1 87 ? -4.496 -1.825 -0.460 1.00 93.75 87 VAL A CA 1
ATOM 671 C C . VAL A 1 87 ? -4.696 -3.325 -0.571 1.00 93.75 87 VAL A C 1
ATOM 673 O O . VAL A 1 87 ? -5.676 -3.867 -0.069 1.00 93.75 87 VAL A O 1
ATOM 676 N N . VAL A 1 88 ? -3.734 -3.994 -1.193 1.00 93.38 88 VAL A N 1
ATOM 677 C CA . VAL A 1 88 ? -3.731 -5.445 -1.362 1.00 93.38 88 VAL A CA 1
ATOM 678 C C . VAL A 1 88 ? -2.867 -6.075 -0.278 1.00 93.38 88 VAL A C 1
ATOM 680 O O . VAL A 1 88 ? -1.737 -5.641 -0.046 1.00 93.38 88 VAL A O 1
ATOM 683 N N . VAL A 1 89 ? -3.404 -7.085 0.400 1.00 94.19 89 VAL A N 1
ATOM 684 C CA . VAL A 1 89 ? -2.713 -7.832 1.458 1.00 94.19 89 VAL A CA 1
ATOM 685 C C . VAL A 1 89 ? -2.963 -9.324 1.316 1.00 94.19 89 VAL A C 1
ATOM 687 O O . VAL A 1 89 ? -3.995 -9.740 0.802 1.00 94.19 89 VAL A O 1
ATOM 690 N N . GLU A 1 90 ? -2.041 -10.147 1.802 1.00 92.94 90 GLU A N 1
ATOM 691 C CA . GLU A 1 90 ? -2.231 -11.597 1.842 1.00 92.94 90 GLU A CA 1
ATOM 692 C C . GLU A 1 90 ? -3.412 -11.993 2.737 1.00 92.94 90 GLU A C 1
ATOM 694 O O . GLU A 1 90 ? -3.737 -11.344 3.731 1.00 92.94 90 GLU A O 1
ATOM 699 N N . GLN A 1 91 ? -4.033 -13.125 2.433 1.00 90.38 91 GLN A N 1
ATOM 700 C CA . GLN A 1 91 ? -5.166 -13.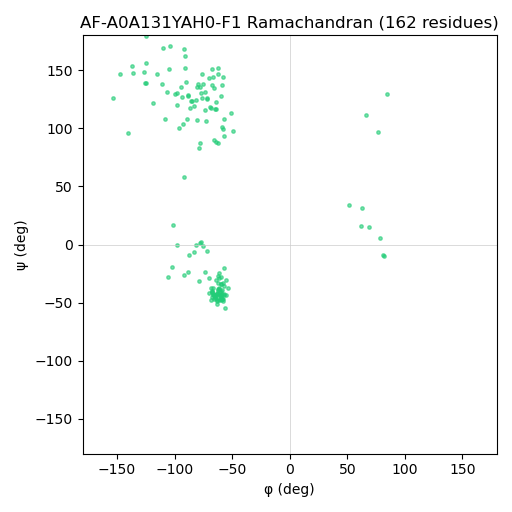638 3.196 1.00 90.38 91 GLN A CA 1
ATOM 701 C C . GLN A 1 91 ? -4.850 -13.982 4.656 1.00 90.38 91 GLN A C 1
ATOM 703 O O . GLN A 1 91 ? -5.756 -13.957 5.489 1.00 90.38 91 GLN A O 1
ATOM 708 N N . LYS A 1 92 ? -3.596 -14.333 4.955 1.00 90.94 92 LYS A N 1
ATOM 709 C CA . LYS A 1 92 ? -3.098 -14.634 6.308 1.00 90.94 92 LYS A CA 1
ATOM 710 C C . LYS A 1 92 ? -2.316 -13.458 6.907 1.00 90.94 92 LYS A C 1
ATOM 712 O O . LYS A 1 92 ? -1.561 -13.648 7.855 1.00 90.94 92 LYS A O 1
ATOM 717 N N . ALA A 1 93 ? -2.473 -12.259 6.348 1.00 93.75 93 ALA A N 1
ATOM 718 C CA . ALA A 1 93 ? -1.780 -11.074 6.824 1.00 93.75 93 ALA A CA 1
ATOM 719 C C . ALA A 1 93 ? -2.253 -10.652 8.222 1.00 93.75 93 ALA A C 1
ATOM 721 O O . ALA A 1 93 ? -3.412 -10.841 8.612 1.00 93.75 93 ALA A O 1
ATOM 722 N N . THR A 1 94 ? -1.335 -10.029 8.955 1.00 96.12 94 THR A N 1
ATOM 723 C CA . THR A 1 94 ? -1.607 -9.409 10.252 1.00 96.12 94 THR A CA 1
ATOM 724 C C . THR A 1 94 ? -1.984 -7.932 10.106 1.00 96.12 94 THR A C 1
ATOM 726 O O . THR A 1 94 ? -1.786 -7.309 9.058 1.00 96.12 94 THR A O 1
ATOM 729 N N . VAL A 1 95 ? -2.480 -7.320 11.185 1.00 94.81 95 VAL A N 1
ATOM 730 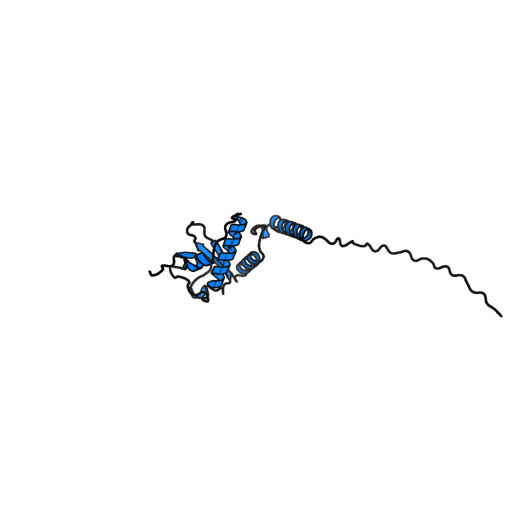C CA . VAL A 1 95 ? -2.695 -5.862 11.255 1.00 94.81 95 VAL A CA 1
ATOM 731 C C . VAL A 1 95 ? -1.399 -5.084 10.981 1.00 94.81 95 VAL A C 1
ATOM 733 O O . VAL A 1 95 ? -1.432 -4.024 10.348 1.00 94.81 95 VAL A O 1
ATOM 736 N N . LEU A 1 96 ? -0.244 -5.597 11.417 1.00 95.25 96 LEU A N 1
ATOM 737 C CA . LEU A 1 96 ? 1.054 -4.987 11.123 1.00 95.25 96 LEU A CA 1
ATOM 738 C C . LEU A 1 96 ? 1.353 -4.976 9.621 1.00 95.25 96 LEU A C 1
ATOM 740 O O . LEU A 1 96 ? 1.831 -3.968 9.093 1.00 95.25 96 LEU A O 1
ATOM 744 N N . ASP A 1 97 ? 1.065 -6.079 8.935 1.00 94.44 97 ASP A N 1
ATOM 745 C CA . ASP A 1 97 ? 1.299 -6.200 7.496 1.00 94.44 97 ASP A CA 1
ATOM 746 C C . ASP A 1 97 ? 0.383 -5.267 6.711 1.00 94.44 97 ASP A C 1
ATOM 748 O O . ASP A 1 97 ? 0.849 -4.607 5.784 1.00 94.44 97 ASP A O 1
ATOM 752 N N . LEU A 1 98 ? -0.869 -5.102 7.150 1.00 94.38 98 LEU A N 1
ATOM 753 C CA . LEU A 1 98 ? -1.775 -4.095 6.602 1.00 94.38 98 LEU A CA 1
ATOM 754 C C . LEU A 1 98 ? -1.215 -2.676 6.745 1.00 94.38 98 LEU A C 1
ATOM 756 O O . LEU A 1 98 ? -1.203 -1.917 5.776 1.00 94.38 98 LEU A O 1
ATOM 760 N N . LYS A 1 99 ? -0.700 -2.308 7.925 1.00 94.75 99 LYS A N 1
ATOM 761 C CA . LYS A 1 99 ? -0.081 -0.986 8.144 1.00 94.75 99 LYS A CA 1
ATOM 762 C C . LYS A 1 99 ? 1.119 -0.769 7.221 1.00 94.75 99 LYS A C 1
ATOM 764 O O . LYS A 1 99 ? 1.249 0.302 6.627 1.00 94.75 99 LYS A O 1
ATOM 769 N N . LYS A 1 100 ? 1.979 -1.781 7.066 1.00 93.94 100 LYS A N 1
ATOM 770 C CA . LYS A 1 100 ? 3.135 -1.727 6.157 1.00 93.94 100 LYS A CA 1
ATOM 771 C C . LYS A 1 100 ? 2.702 -1.623 4.693 1.00 93.94 100 LYS A C 1
ATOM 773 O O . LYS A 1 100 ? 3.241 -0.790 3.969 1.00 93.94 100 LYS A O 1
ATOM 778 N N . ALA A 1 101 ? 1.728 -2.422 4.266 1.00 93.31 101 ALA A N 1
ATOM 779 C CA . ALA A 1 101 ? 1.196 -2.397 2.907 1.00 93.31 101 ALA A CA 1
ATOM 780 C C . ALA A 1 101 ? 0.572 -1.036 2.579 1.00 93.31 101 ALA A C 1
ATOM 782 O O . ALA A 1 101 ? 0.864 -0.459 1.535 1.00 93.31 101 ALA A O 1
ATOM 783 N N . LEU A 1 102 ? -0.190 -0.467 3.515 1.00 94.06 102 LEU A N 1
ATOM 784 C CA . LEU A 1 102 ? -0.763 0.870 3.392 1.00 94.06 102 LEU A CA 1
ATOM 785 C C . LEU A 1 102 ? 0.321 1.952 3.301 1.00 94.06 102 LEU A C 1
ATOM 787 O O . LEU A 1 102 ? 0.231 2.835 2.450 1.00 94.06 102 LEU A O 1
ATOM 791 N N . GLN A 1 103 ? 1.378 1.855 4.114 1.00 93.50 103 GLN A N 1
ATOM 792 C CA . GLN A 1 103 ? 2.529 2.756 4.039 1.00 93.50 103 GLN A CA 1
ATOM 793 C C . GLN A 1 103 ? 3.221 2.694 2.671 1.00 93.50 103 GLN A C 1
ATOM 795 O O . GL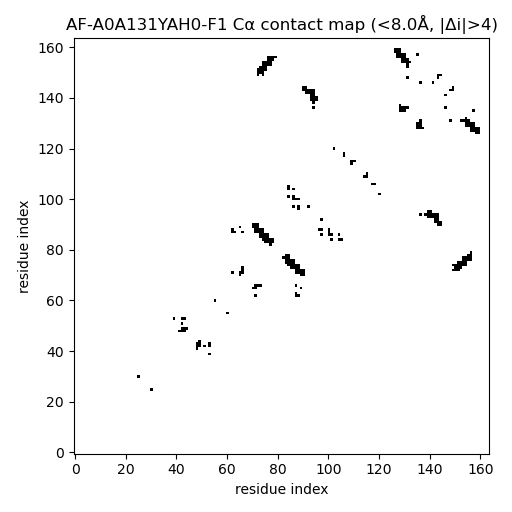N A 1 103 ? 3.498 3.743 2.081 1.00 93.50 103 GLN A O 1
ATOM 800 N N . ARG A 1 104 ? 3.488 1.488 2.156 1.00 92.12 104 ARG A N 1
ATOM 801 C CA . ARG A 1 104 ? 4.117 1.292 0.841 1.00 92.12 104 ARG A CA 1
ATOM 802 C C . ARG A 1 104 ? 3.235 1.840 -0.275 1.00 92.12 104 ARG A C 1
ATOM 804 O O . ARG A 1 104 ? 3.692 2.681 -1.044 1.00 92.12 104 ARG A O 1
ATOM 811 N N . HIS A 1 105 ? 1.961 1.453 -0.292 1.00 91.88 105 HIS A N 1
ATOM 812 C CA . HIS A 1 105 ? 0.995 1.885 -1.300 1.00 91.88 105 HIS A CA 1
ATOM 813 C C . HIS A 1 105 ? 0.852 3.409 -1.345 1.00 91.88 105 HIS A C 1
ATOM 815 O O . HIS A 1 105 ? 0.937 4.019 -2.408 1.00 91.88 105 HIS A O 1
ATOM 821 N N . ALA A 1 106 ? 0.682 4.054 -0.191 1.00 91.38 106 ALA A N 1
ATOM 822 C CA . ALA A 1 106 ? 0.538 5.502 -0.140 1.00 91.38 106 ALA A CA 1
ATOM 823 C C . ALA A 1 106 ? 1.838 6.230 -0.521 1.00 91.38 106 ALA A C 1
ATOM 825 O O . ALA A 1 106 ? 1.777 7.242 -1.215 1.00 91.38 106 ALA A O 1
ATOM 826 N N . THR A 1 107 ? 3.009 5.710 -0.135 1.00 91.31 107 THR A N 1
ATOM 827 C CA . THR A 1 107 ? 4.307 6.264 -0.568 1.00 91.31 107 THR A CA 1
ATOM 828 C C . THR A 1 107 ? 4.459 6.192 -2.084 1.00 91.31 107 THR A C 1
ATOM 830 O O . THR A 1 107 ? 4.774 7.197 -2.717 1.00 91.31 107 THR A O 1
ATOM 833 N N . LEU A 1 108 ? 4.154 5.036 -2.670 1.00 90.19 108 LEU A N 1
ATOM 834 C CA . LEU A 1 108 ? 4.239 4.817 -4.108 1.00 90.19 108 LEU A CA 1
ATOM 835 C C . LEU A 1 108 ? 3.245 5.690 -4.884 1.00 90.19 108 LEU A C 1
ATOM 837 O O . LEU A 1 108 ? 3.610 6.351 -5.854 1.00 90.19 108 LEU A O 1
ATOM 841 N N . ARG A 1 109 ? 1.999 5.784 -4.406 1.00 89.75 109 ARG A N 1
ATOM 842 C CA . ARG A 1 109 ? 0.976 6.663 -4.988 1.00 89.75 109 ARG A CA 1
ATOM 843 C C . ARG A 1 109 ? 1.377 8.139 -4.930 1.00 89.75 109 ARG A C 1
ATOM 845 O O . ARG A 1 109 ? 1.077 8.878 -5.862 1.00 89.75 109 ARG A O 1
ATOM 852 N N . MET A 1 110 ? 2.040 8.586 -3.862 1.00 89.69 110 MET A N 1
ATOM 853 C CA . MET A 1 110 ? 2.556 9.958 -3.773 1.00 89.69 110 MET A CA 1
ATOM 854 C C . MET A 1 110 ? 3.733 10.201 -4.718 1.00 89.69 110 MET A C 1
ATOM 856 O O . MET A 1 110 ? 3.759 11.249 -5.363 1.00 89.69 110 MET A O 1
ATOM 860 N N . ALA A 1 111 ? 4.657 9.241 -4.831 1.00 88.69 111 ALA A N 1
ATOM 861 C CA . ALA A 1 111 ? 5.787 9.318 -5.754 1.00 88.69 111 ALA A CA 1
ATOM 862 C C . ALA A 1 111 ? 5.307 9.473 -7.206 1.00 88.69 111 ALA A C 1
ATOM 864 O O . ALA A 1 111 ? 5.715 10.414 -7.880 1.00 88.69 111 ALA A O 1
ATOM 865 N N . ARG A 1 112 ? 4.334 8.654 -7.631 1.00 89.50 112 ARG A N 1
ATOM 866 C CA . ARG A 1 112 ? 3.703 8.746 -8.963 1.00 89.50 112 ARG A CA 1
ATOM 867 C C . ARG A 1 112 ? 2.970 10.065 -9.208 1.00 89.50 112 ARG A C 1
ATOM 869 O O . ARG A 1 112 ? 2.954 10.569 -10.322 1.00 89.50 112 ARG A O 1
ATOM 876 N N . LYS A 1 113 ? 2.380 10.662 -8.167 1.00 88.12 113 LYS A N 1
ATOM 877 C CA . LYS A 1 113 ? 1.764 12.001 -8.243 1.00 88.12 113 LYS A CA 1
ATOM 878 C C . LYS A 1 113 ? 2.792 13.147 -8.215 1.00 88.12 113 LYS A C 1
ATOM 880 O O . LYS A 1 113 ? 2.390 14.306 -8.195 1.00 88.12 113 LYS A O 1
ATOM 885 N N . GLY A 1 114 ? 4.095 12.856 -8.149 1.00 87.06 114 GLY A N 1
ATOM 886 C CA . GLY A 1 114 ? 5.159 13.864 -8.072 1.00 87.06 114 GLY A CA 1
ATOM 887 C C . GLY A 1 114 ? 5.201 14.633 -6.745 1.00 87.06 114 GLY A C 1
ATOM 888 O O . GLY A 1 114 ? 5.835 15.687 -6.645 1.00 87.06 114 GLY A O 1
ATOM 889 N N . VAL A 1 115 ? 4.526 14.141 -5.702 1.00 88.88 115 VAL A N 1
ATOM 890 C CA . VAL A 1 115 ? 4.463 14.820 -4.404 1.00 88.88 115 VAL A CA 1
ATOM 891 C C . VAL A 1 115 ? 5.744 14.532 -3.624 1.00 88.88 115 VAL A C 1
ATOM 893 O O . VAL A 1 115 ? 5.918 13.455 -3.065 1.00 88.88 115 VAL A O 1
ATOM 896 N N . LYS A 1 116 ? 6.626 15.532 -3.511 1.00 85.06 116 LYS A N 1
ATOM 897 C CA . LYS A 1 116 ? 7.897 15.427 -2.761 1.00 85.06 116 LYS A CA 1
ATOM 898 C C . LYS A 1 116 ? 7.733 15.381 -1.233 1.00 85.06 116 LYS A C 1
ATOM 900 O O . LYS A 1 116 ? 8.716 15.250 -0.507 1.00 85.06 116 LYS A O 1
ATOM 905 N N . ARG A 1 117 ? 6.511 15.544 -0.712 1.00 86.69 117 ARG A N 1
ATOM 906 C CA . ARG A 1 117 ? 6.259 15.544 0.737 1.00 86.69 117 ARG A CA 1
ATOM 907 C C . ARG A 1 117 ? 6.294 14.116 1.271 1.00 86.69 117 ARG A C 1
ATOM 909 O O . ARG A 1 117 ? 5.543 13.261 0.817 1.00 86.69 117 ARG A O 1
ATOM 916 N N . VAL A 1 118 ? 7.115 13.892 2.292 1.00 85.62 118 VAL A N 1
ATOM 917 C CA . VAL A 1 118 ? 7.197 12.601 2.978 1.00 85.62 118 VAL A CA 1
ATOM 918 C C . VAL A 1 118 ? 6.172 12.550 4.104 1.00 85.62 118 VAL A C 1
ATOM 920 O O . VAL A 1 118 ? 6.104 13.436 4.958 1.00 85.62 118 VAL A O 1
ATOM 923 N N . VAL A 1 119 ? 5.377 11.485 4.124 1.00 89.12 119 VAL A N 1
ATOM 924 C CA . VAL A 1 119 ? 4.423 11.228 5.200 1.00 89.12 119 VAL A CA 1
ATOM 925 C C . VAL A 1 119 ? 5.141 10.579 6.381 1.00 89.12 119 VAL A C 1
ATOM 927 O O . VAL A 1 119 ? 5.760 9.523 6.255 1.00 89.12 119 VAL A O 1
ATOM 930 N N . SER A 1 120 ? 5.021 11.186 7.564 1.00 92.75 120 SER A N 1
ATOM 931 C CA . SER A 1 120 ? 5.524 10.590 8.805 1.00 92.75 120 SER A CA 1
ATOM 932 C C . SER A 1 120 ? 4.575 9.498 9.298 1.00 92.75 120 SER A C 1
ATOM 934 O O . SER A 1 120 ? 3.688 9.729 10.123 1.00 92.75 120 SER A O 1
ATOM 936 N N . TRP A 1 121 ? 4.779 8.274 8.816 1.00 93.00 121 TRP A N 1
ATOM 937 C CA . TRP A 1 121 ? 3.997 7.106 9.233 1.00 93.00 121 TRP A CA 1
ATOM 938 C C . TRP A 1 121 ? 4.100 6.834 10.731 1.00 93.00 121 TRP A C 1
ATOM 940 O O . TRP A 1 121 ? 3.106 6.495 11.364 1.00 93.00 121 TRP A O 1
ATOM 950 N N . ARG A 1 122 ? 5.262 7.102 11.341 1.00 92.81 122 ARG A N 1
ATOM 951 C CA . ARG A 1 122 ? 5.427 7.043 12.800 1.00 92.81 122 ARG A CA 1
ATOM 952 C C . ARG A 1 122 ? 4.435 7.960 13.521 1.00 92.81 122 ARG A C 1
ATOM 954 O O . ARG A 1 122 ? 3.856 7.557 14.530 1.00 92.81 122 ARG A O 1
ATOM 961 N N . TYR A 1 123 ? 4.225 9.179 13.016 1.00 92.62 123 TYR A N 1
ATOM 962 C CA . TYR A 1 123 ? 3.229 10.096 13.568 1.00 92.62 123 TYR A CA 1
ATOM 963 C C . TYR A 1 123 ? 1.804 9.593 13.332 1.00 92.62 123 TYR A C 1
ATOM 965 O O . TYR A 1 123 ? 1.014 9.607 14.279 1.00 92.62 123 TYR A O 1
ATOM 973 N N . ILE A 1 124 ? 1.487 9.133 12.115 1.00 92.31 124 ILE A N 1
ATOM 974 C CA . ILE A 1 124 ? 0.159 8.600 11.775 1.00 92.31 124 ILE A CA 1
ATOM 975 C C . ILE A 1 124 ? -0.193 7.459 12.711 1.00 92.31 124 ILE A C 1
ATOM 977 O O . ILE A 1 124 ? -1.198 7.546 13.412 1.00 92.31 124 ILE A O 1
ATOM 981 N N . TRP A 1 125 ? 0.669 6.445 12.799 1.00 92.19 125 TRP A N 1
ATOM 982 C CA . TRP A 1 125 ? 0.424 5.303 13.660 1.00 92.19 125 TRP A CA 1
ATOM 983 C C . TRP A 1 125 ? 0.282 5.753 15.097 1.00 92.19 125 TRP A C 1
ATOM 985 O O . TRP A 1 125 ? -0.720 5.407 15.691 1.00 92.19 125 TRP A O 1
ATOM 995 N N . ARG A 1 126 ? 1.158 6.611 15.638 1.00 91.12 126 ARG A N 1
ATOM 996 C CA . ARG A 1 126 ? 1.042 7.126 17.019 1.00 91.12 126 ARG A CA 1
ATOM 997 C C . ARG A 1 126 ? -0.238 7.927 17.296 1.00 91.12 126 ARG A C 1
ATOM 999 O O . ARG A 1 126 ? -0.628 8.027 18.456 1.00 91.12 126 ARG A O 1
ATOM 1006 N N . THR A 1 127 ? -0.862 8.522 16.286 1.00 90.75 127 THR A N 1
ATOM 1007 C CA . THR A 1 127 ? -1.972 9.478 16.460 1.00 90.75 127 THR A CA 1
ATOM 1008 C C . THR A 1 127 ? -3.329 8.883 16.095 1.00 90.75 127 THR A C 1
ATOM 1010 O O . THR A 1 127 ? -4.336 9.268 16.688 1.00 90.75 127 THR A O 1
ATOM 1013 N N . TYR A 1 128 ? -3.358 7.915 15.182 1.00 91.62 128 TYR A N 1
ATOM 1014 C CA . TYR A 1 128 ? -4.572 7.313 14.641 1.00 91.62 128 TYR A CA 1
ATOM 1015 C C . TYR A 1 128 ? -4.544 5.790 14.784 1.00 91.62 128 TYR A C 1
ATOM 1017 O O . TYR A 1 128 ? -3.474 5.179 14.763 1.00 91.62 128 TYR A O 1
ATOM 1025 N N . TRP A 1 129 ? -5.708 5.169 14.963 1.00 92.12 129 TRP A N 1
ATOM 1026 C CA . TRP A 1 129 ? -5.885 3.722 14.793 1.00 92.12 129 TRP A CA 1
ATOM 1027 C C . TRP A 1 129 ? -6.613 3.469 13.478 1.00 92.12 129 TRP A C 1
ATOM 1029 O O . TRP A 1 129 ? -7.390 4.309 13.025 1.00 92.12 129 TRP A O 1
ATOM 1039 N N . LEU A 1 130 ? -6.348 2.310 12.880 1.00 93.50 130 LEU A N 1
ATOM 1040 C CA . LEU A 1 130 ? -7.241 1.754 11.871 1.00 93.50 130 LEU A CA 1
ATOM 1041 C C . LEU A 1 130 ? -8.422 1.127 12.605 1.00 93.50 130 LEU A C 1
ATOM 1043 O O . LEU A 1 130 ? -8.220 0.458 13.615 1.00 93.50 130 LEU A O 1
ATOM 1047 N N . SER A 1 131 ? -9.630 1.372 12.124 1.00 92.94 131 SER A N 1
ATOM 1048 C CA . SER A 1 131 ? -10.862 0.837 12.689 1.00 92.94 131 SER A CA 1
ATOM 1049 C C . SER A 1 131 ? -11.654 0.121 11.609 1.00 92.94 131 SER A C 1
ATOM 1051 O O . SER A 1 131 ? -11.723 0.601 10.476 1.00 92.94 131 SER A O 1
ATOM 1053 N N . PHE A 1 132 ? -12.220 -1.023 11.971 1.00 93.75 132 PHE A N 1
ATOM 1054 C CA . PHE A 1 132 ? -13.148 -1.796 11.159 1.00 93.75 132 PHE A CA 1
ATOM 1055 C C . PHE A 1 132 ? -14.472 -1.865 11.922 1.00 93.75 132 PHE A C 1
ATOM 1057 O O . PHE A 1 132 ? -14.481 -2.260 13.083 1.00 93.75 132 PHE A O 1
ATOM 1064 N N . GLU A 1 133 ? -15.568 -1.393 11.320 1.00 89.25 133 GLU A N 1
ATOM 1065 C CA . GLU A 1 133 ? -16.903 -1.364 11.954 1.00 89.25 133 GLU A CA 1
ATOM 1066 C C . GLU A 1 133 ? -16.927 -0.706 13.353 1.00 89.25 133 GLU A C 1
ATOM 1068 O O . GLU A 1 133 ? -17.660 -1.100 14.256 1.00 89.25 133 GLU A O 1
ATOM 1073 N N . GLY A 1 134 ? -16.089 0.315 13.564 1.00 84.88 134 GLY A N 1
ATOM 1074 C CA . GLY A 1 134 ? -15.963 0.999 14.855 1.00 84.88 134 GLY A CA 1
ATOM 1075 C C . GLY A 1 134 ? -15.053 0.287 15.863 1.00 84.88 134 GLY A C 1
ATOM 1076 O O . GLY A 1 134 ? -14.674 0.903 16.861 1.00 84.88 134 GLY A O 1
ATOM 1077 N N . GLN A 1 135 ? -14.629 -0.949 15.586 1.00 90.19 135 GLN A N 1
ATOM 1078 C CA . GLN A 1 135 ? -13.664 -1.679 16.397 1.00 90.19 135 GLN A CA 1
ATOM 1079 C C . GLN A 1 135 ? -12.223 -1.332 16.006 1.00 90.19 135 GLN A C 1
ATOM 1081 O O . GLN A 1 135 ? -11.819 -1.487 14.849 1.00 90.19 135 GLN A O 1
ATOM 1086 N N . PRO A 1 136 ? -11.409 -0.862 16.960 1.00 91.88 136 PRO A N 1
ATOM 1087 C CA . PRO A 1 136 ? -10.130 -0.276 16.623 1.00 91.88 136 PRO A CA 1
ATOM 1088 C C . PRO A 1 136 ? -9.010 -1.341 16.682 1.00 91.88 136 PRO A C 1
ATOM 1090 O O . PRO A 1 136 ? -8.825 -2.031 17.682 1.00 91.88 136 PRO A O 1
ATOM 1093 N N . LEU A 1 137 ? -8.231 -1.469 15.605 1.00 91.81 137 LEU A N 1
ATOM 1094 C CA . LEU A 1 137 ? -7.190 -2.490 15.417 1.00 91.81 137 LEU A CA 1
ATOM 1095 C C . LEU A 1 137 ? -5.899 -2.129 16.177 1.00 91.81 137 LEU A C 1
ATOM 1097 O O . LEU A 1 137 ? -4.953 -1.552 15.624 1.00 91.81 137 LEU A O 1
ATOM 1101 N N . ASN A 1 138 ? -5.860 -2.450 17.471 1.00 88.12 138 ASN A N 1
ATOM 1102 C CA . ASN A 1 138 ? -4.711 -2.210 18.357 1.00 88.12 138 ASN A CA 1
ATOM 1103 C C . ASN A 1 138 ? -3.678 -3.337 18.393 1.00 88.12 138 ASN A C 1
ATOM 1105 O O . ASN A 1 138 ? -2.523 -3.081 18.732 1.00 88.12 138 ASN A O 1
ATOM 1109 N N . GLN A 1 139 ? -4.072 -4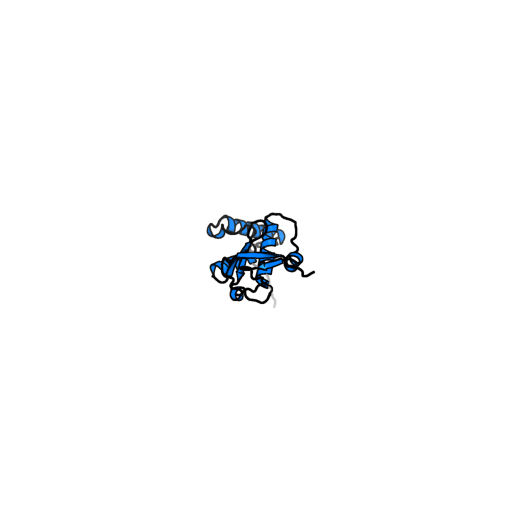.564 18.069 1.00 92.44 139 GLN A N 1
ATOM 1110 C CA . GLN A 1 139 ? -3.193 -5.724 18.145 1.00 92.44 139 GLN A CA 1
ATOM 1111 C C . GLN A 1 139 ? -2.498 -5.968 16.806 1.00 92.44 139 GLN A C 1
ATOM 1113 O O . GLN A 1 139 ? -3.079 -6.517 15.879 1.00 92.44 139 GLN A O 1
ATOM 1118 N N . ASP A 1 140 ? -1.219 -5.605 16.723 1.00 93.44 140 ASP A N 1
ATOM 1119 C CA . ASP A 1 140 ? -0.417 -5.737 15.499 1.00 93.44 140 ASP A CA 1
ATOM 1120 C C . ASP A 1 140 ? -0.257 -7.186 15.013 1.00 93.44 140 ASP A C 1
ATOM 1122 O O . ASP A 1 140 ? -0.120 -7.413 13.814 1.00 93.44 140 ASP A O 1
ATOM 1126 N N . ARG A 1 141 ? -0.289 -8.160 15.932 1.00 93.88 141 ARG A N 1
ATOM 1127 C CA . ARG A 1 141 ? -0.151 -9.596 15.630 1.00 93.88 141 ARG A CA 1
ATOM 1128 C C . ARG A 1 141 ? -1.474 -10.289 15.299 1.00 93.88 141 ARG A C 1
ATOM 1130 O O . ARG A 1 141 ? -1.447 -11.447 14.900 1.00 93.88 141 ARG A O 1
ATOM 1137 N N . MET A 1 142 ? -2.606 -9.611 15.485 1.00 93.56 142 MET A N 1
ATOM 1138 C CA . MET A 1 142 ? -3.915 -10.171 15.159 1.00 93.56 142 MET A CA 1
ATOM 1139 C C . MET A 1 142 ? -4.009 -10.379 13.646 1.00 93.56 142 MET A C 1
ATOM 1141 O O . MET A 1 142 ? -3.616 -9.500 12.869 1.00 93.56 142 MET A O 1
ATOM 1145 N N . LEU A 1 143 ? -4.517 -11.538 13.229 1.00 94.75 143 LEU A N 1
ATOM 1146 C CA . LEU A 1 143 ? -4.816 -11.785 11.826 1.00 94.75 143 LEU A CA 1
ATOM 1147 C C . LEU A 1 143 ? -6.020 -10.945 11.417 1.00 94.75 143 LEU A C 1
ATOM 1149 O O . LEU A 1 143 ? -6.980 -10.793 12.169 1.00 94.75 143 LEU A O 1
ATOM 1153 N N . LEU A 1 144 ? -6.004 -10.440 10.188 1.00 93.44 144 LEU A N 1
ATOM 1154 C CA . LEU A 1 144 ? -7.120 -9.643 9.676 1.00 93.44 144 LEU A CA 1
ATOM 1155 C C . LEU A 1 144 ? -8.436 -10.441 9.669 1.00 93.44 144 LEU A C 1
ATOM 1157 O O . LEU A 1 144 ? -9.494 -9.894 9.968 1.00 93.44 144 LEU A O 1
ATOM 1161 N N . ARG A 1 145 ? -8.358 -11.753 9.418 1.00 92.25 145 ARG A N 1
ATOM 1162 C CA . ARG A 1 145 ? -9.510 -12.665 9.467 1.00 92.25 145 ARG A CA 1
ATOM 1163 C C . ARG A 1 145 ? -10.138 -12.762 10.855 1.00 92.25 145 ARG A C 1
ATOM 1165 O O . ARG A 1 145 ? -11.360 -12.791 10.950 1.00 92.25 145 ARG A O 1
ATOM 1172 N N . ASP A 1 146 ? -9.316 -12.777 11.902 1.00 92.12 146 ASP A N 1
ATOM 1173 C CA . ASP A 1 146 ? -9.781 -12.875 13.292 1.00 92.12 146 ASP A CA 1
ATOM 1174 C C . ASP A 1 146 ? -10.490 -11.586 13.726 1.00 92.12 146 ASP A C 1
ATOM 1176 O O . ASP A 1 146 ? -11.419 -11.623 14.526 1.00 92.12 146 ASP A O 1
ATOM 1180 N N . ALA A 1 147 ? -10.103 -10.451 13.136 1.00 88.69 147 ALA A N 1
ATOM 1181 C CA . ALA A 1 147 ? -10.788 -9.169 13.285 1.00 88.69 147 ALA A CA 1
ATOM 1182 C C . ALA A 1 147 ? -12.087 -9.058 12.454 1.00 88.69 147 ALA A C 1
ATOM 1184 O O . ALA A 1 147 ? -12.704 -7.997 12.430 1.00 88.69 147 ALA A O 1
ATOM 1185 N N . GLY A 1 148 ? -12.485 -10.111 11.727 1.00 90.88 148 GLY A N 1
ATOM 1186 C CA . GLY A 1 148 ? -13.665 -10.108 10.855 1.00 90.88 148 GLY A CA 1
ATOM 1187 C C . GLY A 1 148 ? -13.465 -9.419 9.500 1.00 90.88 148 GLY A C 1
ATOM 1188 O O . GLY A 1 148 ? -14.414 -9.317 8.723 1.00 90.88 148 GLY A O 1
ATOM 1189 N N . ILE A 1 149 ? -12.243 -8.986 9.176 1.00 93.88 149 ILE A N 1
ATOM 1190 C CA . ILE A 1 149 ? -11.935 -8.273 7.932 1.00 93.88 149 ILE A CA 1
ATOM 1191 C C . ILE A 1 149 ? -11.877 -9.271 6.773 1.00 93.88 149 ILE A C 1
ATOM 1193 O O . ILE A 1 149 ? -11.191 -10.296 6.832 1.00 93.88 149 ILE A O 1
ATOM 1197 N N . ARG A 1 150 ? -12.591 -8.953 5.692 1.00 92.56 150 ARG A N 1
ATOM 1198 C CA . ARG A 1 150 ? -12.705 -9.767 4.477 1.00 92.56 150 ARG A CA 1
ATOM 1199 C C . ARG A 1 150 ? -12.299 -8.960 3.246 1.00 92.56 150 ARG A C 1
ATOM 1201 O O . ARG A 1 150 ? -11.944 -7.786 3.327 1.00 92.56 150 ARG A O 1
ATOM 1208 N N . ASN A 1 151 ? -12.358 -9.602 2.081 1.00 93.94 151 ASN A N 1
ATOM 1209 C CA . ASN A 1 151 ? -12.139 -8.916 0.816 1.00 93.94 151 ASN A CA 1
ATOM 1210 C C . ASN A 1 151 ? -13.145 -7.770 0.640 1.00 93.94 151 ASN A C 1
ATOM 1212 O O . ASN A 1 151 ? -14.333 -7.929 0.911 1.00 93.94 151 ASN A O 1
ATOM 1216 N N . ASN A 1 152 ? -12.652 -6.633 0.162 1.00 91.88 152 ASN A N 1
ATOM 1217 C CA . ASN A 1 152 ? -13.375 -5.382 -0.036 1.00 91.88 152 ASN A CA 1
ATOM 1218 C C . ASN A 1 152 ? -13.964 -4.749 1.236 1.00 91.88 152 ASN A C 1
ATOM 1220 O O . ASN A 1 152 ? -14.797 -3.847 1.121 1.00 91.88 152 ASN A O 1
ATOM 1224 N N . SER A 1 153 ? -13.520 -5.170 2.425 1.00 94.56 153 SER A N 1
ATOM 1225 C CA . SER A 1 153 ? -13.861 -4.503 3.682 1.00 94.56 153 SER A CA 1
ATOM 1226 C C . SER A 1 153 ? -13.338 -3.065 3.718 1.00 94.56 153 SER A C 1
ATOM 1228 O O . SER A 1 153 ? -12.269 -2.753 3.180 1.00 94.56 153 SER A O 1
ATOM 1230 N N . GLU A 1 154 ? -14.094 -2.199 4.390 1.00 94.69 154 GLU A N 1
ATOM 1231 C CA . GLU A 1 154 ? -13.748 -0.794 4.581 1.00 94.69 154 GLU A CA 1
ATOM 1232 C C . GLU A 1 154 ? -13.141 -0.556 5.957 1.00 94.69 154 GLU A C 1
ATOM 1234 O O . GLU A 1 154 ? -13.709 -0.929 6.981 1.00 94.69 154 GLU A O 1
ATOM 1239 N N . LEU A 1 155 ? -11.994 0.109 5.980 1.00 94.62 155 LEU A N 1
ATOM 1240 C CA . LEU A 1 155 ? -11.342 0.569 7.193 1.00 94.62 155 LEU A CA 1
ATOM 1241 C C . LEU A 1 155 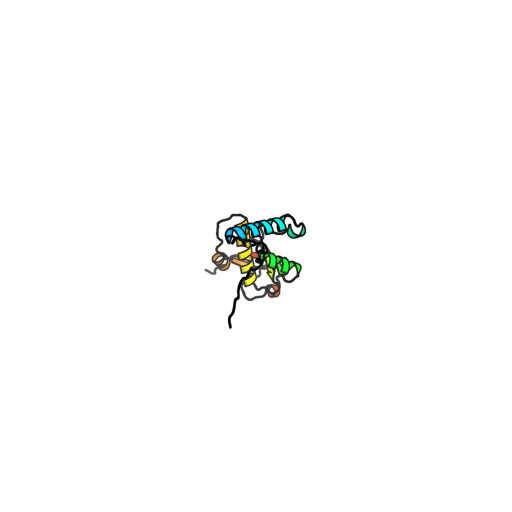? -11.297 2.089 7.209 1.00 94.62 155 LEU A C 1
ATOM 1243 O O . LEU A 1 155 ? -11.113 2.725 6.173 1.00 94.62 155 LEU A O 1
ATOM 1247 N N . CYS A 1 156 ? -11.384 2.680 8.391 1.00 93.38 156 CYS A N 1
ATOM 1248 C CA . CYS A 1 156 ? -11.254 4.120 8.568 1.00 93.38 156 CYS A CA 1
ATOM 1249 C C . CYS A 1 156 ? -10.168 4.462 9.589 1.00 93.38 156 CYS A C 1
ATOM 1251 O O . CYS A 1 156 ? -9.807 3.662 10.456 1.00 93.38 156 CYS A O 1
ATOM 1253 N N . PHE A 1 157 ? -9.628 5.675 9.486 1.00 92.38 157 PHE A N 1
ATOM 1254 C CA . PHE A 1 157 ? -8.740 6.215 10.506 1.00 92.38 157 PHE A CA 1
ATOM 1255 C C . PHE A 1 157 ? -9.551 6.873 11.619 1.00 92.38 157 PHE A C 1
ATOM 1257 O O . PHE A 1 157 ? -10.286 7.828 11.379 1.00 92.38 157 PHE A O 1
ATOM 1264 N N . ILE A 1 158 ? -9.347 6.426 12.855 1.00 91.00 158 ILE A N 1
ATOM 1265 C CA . ILE A 1 158 ? -9.914 7.060 14.047 1.00 91.00 158 ILE A CA 1
ATOM 1266 C C . ILE A 1 158 ? -8.809 7.720 14.870 1.00 91.00 158 ILE A C 1
ATOM 1268 O O . ILE A 1 158 ? -7.717 7.176 15.037 1.00 91.00 158 ILE A O 1
ATOM 1272 N N . LYS A 1 159 ? -9.065 8.921 15.392 1.00 89.94 159 LYS A N 1
ATOM 1273 C CA . LYS A 1 159 ? -8.094 9.629 16.235 1.00 89.94 159 LYS A CA 1
ATOM 1274 C C . LYS A 1 159 ? -8.020 8.966 17.608 1.00 89.94 159 LYS A C 1
ATOM 1276 O O . LYS A 1 159 ? -9.042 8.774 18.261 1.00 89.94 159 LYS A O 1
ATOM 1281 N N . ARG A 1 160 ? -6.805 8.689 18.088 1.00 87.88 160 ARG A N 1
ATOM 1282 C CA . ARG A 1 160 ? -6.591 8.236 19.467 1.00 87.88 160 ARG A CA 1
ATOM 1283 C C . ARG A 1 160 ? -7.002 9.348 20.426 1.00 87.88 160 ARG A C 1
ATOM 1285 O O . ARG A 1 160 ? -6.384 10.417 20.426 1.00 87.88 160 ARG A O 1
ATOM 1292 N N . ARG A 1 161 ? -8.015 9.111 21.257 1.00 75.00 161 ARG A N 1
ATOM 1293 C CA . ARG A 1 161 ? -8.266 9.965 22.421 1.00 75.00 161 ARG A CA 1
ATOM 1294 C C . ARG A 1 161 ? -7.135 9.719 23.420 1.00 75.00 161 ARG A C 1
ATOM 1296 O O . ARG A 1 161 ? -6.919 8.588 23.834 1.00 75.00 161 ARG A O 1
ATOM 1303 N N . ARG A 1 162 ? -6.358 10.760 23.731 1.00 61.12 162 ARG A N 1
ATOM 1304 C CA . ARG A 1 162 ? -5.455 10.739 24.886 1.00 61.12 162 ARG A CA 1
ATOM 1305 C C . ARG A 1 162 ? -6.306 11.106 26.089 1.00 61.12 162 ARG A C 1
ATOM 1307 O O . ARG A 1 162 ? -6.901 12.183 26.076 1.00 61.12 162 ARG A O 1
ATOM 1314 N N . GLU A 1 163 ? -6.396 10.208 27.057 1.00 56.22 163 GLU A N 1
ATOM 1315 C CA . GLU A 1 163 ? -6.851 10.574 28.394 1.00 56.22 163 GLU A CA 1
ATOM 1316 C C . GLU A 1 163 ? -5.876 11.641 28.915 1.00 56.22 163 GLU A C 1
ATOM 1318 O O . GLU A 1 163 ? -4.662 11.518 28.716 1.00 56.22 163 GLU A O 1
ATOM 1323 N N . ARG A 1 164 ? -6.430 12.765 29.375 1.00 41.75 164 ARG A N 1
ATOM 1324 C CA . ARG A 1 164 ? -5.663 13.899 29.899 1.00 41.75 164 ARG A CA 1
ATOM 1325 C C . ARG A 1 164 ? -5.306 13.650 31.350 1.00 41.75 164 ARG A C 1
ATOM 1327 O O . ARG A 1 164 ? -6.175 13.094 32.051 1.00 41.75 164 ARG A O 1
#

Organism: Ixodes ricinus (NCBI:txid34613)

Nearest PDB structures (foldseek):
  8y6o-assembly1_X  TM=9.379E-01  e=4.327E-14  Homo sapiens
  1v2y-assembly1_A  TM=8.707E-01  e=3.471E-11  Mus musculus
  7npt-assembly1_D8  TM=6.350E-01  e=1.903E-04  Mycobacterium tuberculosis H37Rv
  7npt-assembly1_D7  TM=6.595E-01  e=1.250E-03  Mycobacterium tuberculosis H37Rv
  5ifs-assembly1_C  TM=4.265E-01  e=7.439E-04  Homo sapiens

InterPro domains:
  IPR029071 Ubiquitin-like domain superfamily [SSF54236] (68-162)
  IPR039690 U11/U12 small nuclear ribonucleoprotein 25kDa protein [PTHR14942] (41-162)
  IPR040610 SNRNP25, ubiquitin-like domain [PF18036] (59-163)
  IPR040610 SNRNP25, ubiquitin-like domain [cd17058] (72-160)

Solvent-accessible surface area (backbone atoms only — not comparable to full-atom values): 10075 Å² total; per-residue (Å²): 135,82,91,88,82,90,85,88,80,83,81,79,80,79,83,78,85,71,81,76,76,74,77,73,86,67,52,70,66,59,50,47,53,52,49,52,53,51,52,44,49,48,38,73,70,36,82,90,38,60,87,56,58,86,88,61,50,74,67,57,52,52,47,51,52,29,42,77,70,66,49,28,34,44,30,34,37,46,42,97,85,73,63,61,46,81,38,66,41,52,64,84,30,27,43,46,51,49,54,52,40,44,52,50,51,51,51,52,55,33,53,77,69,67,47,87,74,81,78,61,57,71,56,48,56,75,45,35,36,51,21,46,94,84,47,66,66,79,55,49,82,41,40,38,56,80,75,69,51,53,69,69,35,64,29,38,72,43,74,61,82,74,86,130